Protein AF-A0A9W6SM48-F1 (afdb_monomer)

Structure (mmCIF, N/CA/C/O backbone):
data_AF-A0A9W6SM48-F1
#
_entry.id   AF-A0A9W6SM48-F1
#
loop_
_atom_site.group_PDB
_atom_site.id
_atom_site.type_symbol
_atom_site.label_atom_id
_atom_site.label_alt_id
_atom_site.label_comp_id
_atom_site.label_asym_id
_atom_site.label_entity_id
_atom_site.label_seq_id
_atom_site.pdbx_PDB_ins_code
_atom_site.Cartn_x
_atom_site.Cartn_y
_atom_site.Cartn_z
_atom_site.occupancy
_atom_site.B_iso_or_equiv
_atom_site.auth_seq_id
_atom_site.auth_comp_id
_atom_site.auth_asym_id
_atom_site.auth_atom_id
_atom_site.pdbx_PDB_model_num
ATOM 1 N N . MET A 1 1 ? -19.702 -4.720 21.706 1.00 62.19 1 MET A N 1
ATOM 2 C CA . MET A 1 1 ? -18.421 -4.003 21.541 1.00 62.19 1 MET A CA 1
ATOM 3 C C . MET A 1 1 ? -17.377 -4.919 20.917 1.00 62.19 1 MET A C 1
ATOM 5 O O . MET A 1 1 ? -16.817 -4.522 19.908 1.00 62.19 1 MET A O 1
ATOM 9 N N . ASP A 1 2 ? -17.219 -6.164 21.386 1.00 76.31 2 ASP A N 1
ATOM 10 C CA . ASP A 1 2 ? -16.237 -7.123 20.835 1.00 76.31 2 ASP A CA 1
ATOM 11 C C . ASP A 1 2 ? -16.360 -7.417 19.328 1.00 76.31 2 ASP A C 1
ATOM 13 O O . ASP A 1 2 ? -15.348 -7.531 18.640 1.00 76.31 2 ASP A O 1
ATOM 17 N N . ASP A 1 3 ? -17.578 -7.492 18.782 1.00 81.75 3 ASP A N 1
ATOM 18 C CA . ASP A 1 3 ? -17.764 -7.730 17.342 1.00 81.75 3 ASP A CA 1
ATOM 19 C C . ASP A 1 3 ? -17.323 -6.538 16.481 1.00 81.75 3 ASP A C 1
ATOM 21 O O . ASP A 1 3 ? -16.808 -6.728 15.383 1.00 81.75 3 ASP A O 1
ATOM 25 N N . VAL A 1 4 ? -17.467 -5.308 16.989 1.00 75.88 4 VAL A N 1
ATOM 26 C CA . VAL A 1 4 ? -17.031 -4.092 16.281 1.00 75.88 4 VAL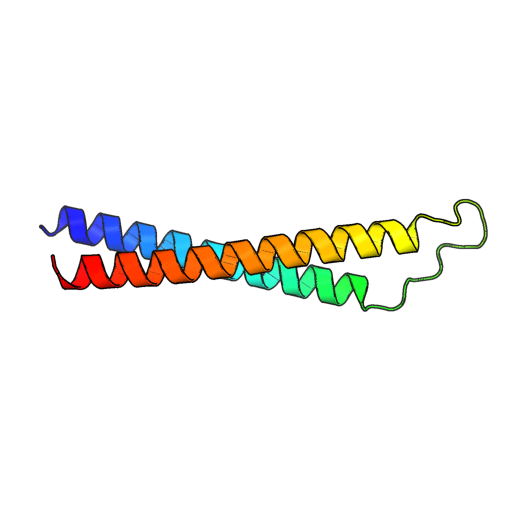 A CA 1
ATOM 27 C C . VAL A 1 4 ? -15.508 -4.017 16.271 1.00 75.88 4 VAL A C 1
ATOM 29 O O . VAL A 1 4 ? -14.923 -3.781 15.219 1.00 75.88 4 VAL A O 1
ATOM 32 N N . ILE A 1 5 ? -14.864 -4.305 17.407 1.00 80.56 5 ILE A N 1
ATOM 33 C CA . ILE A 1 5 ? -13.399 -4.352 17.514 1.00 80.56 5 ILE A CA 1
ATOM 34 C C . ILE A 1 5 ? -12.831 -5.414 16.565 1.00 80.56 5 ILE A C 1
ATOM 36 O O . ILE A 1 5 ? -11.897 -5.128 15.824 1.00 80.56 5 ILE A O 1
ATOM 40 N N . ARG A 1 6 ? -13.435 -6.609 16.502 1.00 82.75 6 ARG A N 1
ATOM 41 C CA . ARG A 1 6 ? -12.988 -7.678 15.594 1.00 82.75 6 ARG A CA 1
ATOM 42 C C . ARG A 1 6 ? -13.103 -7.288 14.116 1.00 82.75 6 ARG A C 1
ATOM 44 O O . ARG A 1 6 ? -12.225 -7.635 13.331 1.00 82.75 6 ARG A O 1
ATOM 51 N N . VAL A 1 7 ? -14.175 -6.595 13.728 1.00 80.62 7 VAL A N 1
ATOM 52 C CA . VAL A 1 7 ? -14.343 -6.100 12.350 1.00 80.62 7 VAL A CA 1
ATOM 53 C C . VAL A 1 7 ? -13.292 -5.039 12.028 1.00 80.62 7 VAL A C 1
ATOM 55 O O . VAL A 1 7 ? -12.670 -5.109 10.972 1.00 80.62 7 VAL A O 1
ATOM 58 N N . VAL A 1 8 ? -13.054 -4.098 12.944 1.00 79.12 8 VAL A N 1
ATOM 59 C CA . VAL A 1 8 ? -12.030 -3.056 12.785 1.00 79.12 8 VAL A CA 1
ATOM 60 C C . VAL A 1 8 ? -10.627 -3.665 12.673 1.00 79.12 8 VAL A C 1
ATOM 62 O O . VAL A 1 8 ? -9.881 -3.287 11.774 1.00 79.12 8 VAL A O 1
ATOM 65 N N . ASP A 1 9 ? -10.299 -4.658 13.502 1.00 82.06 9 ASP A N 1
ATOM 66 C CA . ASP A 1 9 ? -9.024 -5.387 13.443 1.00 82.06 9 ASP A CA 1
ATOM 67 C C . ASP A 1 9 ? -8.823 -6.097 12.094 1.00 82.06 9 ASP A C 1
ATOM 69 O O . ASP A 1 9 ? -7.733 -6.044 11.523 1.00 82.06 9 ASP A O 1
ATOM 73 N N . GLY A 1 10 ? -9.878 -6.715 11.549 1.00 81.31 10 GLY A N 1
ATOM 74 C CA . GLY A 1 10 ? -9.835 -7.345 10.226 1.00 81.31 10 GLY A CA 1
ATOM 75 C C . GLY A 1 10 ? -9.585 -6.339 9.101 1.00 81.31 10 GLY A C 1
ATOM 76 O O . GLY A 1 10 ? -8.720 -6.558 8.257 1.00 81.31 10 GLY A O 1
ATOM 77 N N . VAL A 1 11 ? -10.278 -5.196 9.126 1.00 78.69 11 VAL A N 1
ATOM 78 C CA . VAL A 1 11 ? -10.086 -4.127 8.133 1.00 78.69 11 VAL A CA 1
ATOM 79 C C . VAL A 1 11 ? -8.671 -3.546 8.214 1.00 78.69 11 VAL A C 1
ATOM 81 O O . VAL A 1 11 ? -8.035 -3.360 7.181 1.00 78.69 11 VAL A O 1
ATOM 84 N N . LEU A 1 12 ? -8.141 -3.307 9.418 1.00 81.44 12 LEU A N 1
ATOM 85 C CA . LEU A 1 12 ? -6.761 -2.841 9.606 1.00 81.44 12 LEU A CA 1
ATOM 86 C C . LEU A 1 12 ? -5.739 -3.821 9.013 1.00 81.44 12 LEU A C 1
ATOM 88 O O . LEU A 1 12 ? -4.782 -3.397 8.363 1.00 81.44 12 LEU A O 1
ATOM 92 N N . GLN A 1 13 ? -5.953 -5.124 9.202 1.00 84.19 13 GLN A N 1
ATOM 93 C CA . GLN A 1 13 ? -5.087 -6.160 8.646 1.00 84.19 13 GLN A CA 1
ATOM 94 C C . GLN A 1 13 ? -5.123 -6.177 7.109 1.00 84.19 13 GLN A C 1
ATOM 96 O O . GLN A 1 13 ? -4.063 -6.213 6.477 1.00 84.19 13 GLN A O 1
ATOM 101 N N . ASP A 1 14 ? -6.313 -6.113 6.510 1.00 81.25 14 ASP A N 1
ATOM 102 C CA . ASP A 1 14 ? -6.481 -6.105 5.053 1.00 81.25 14 ASP A CA 1
ATOM 103 C C . ASP A 1 14 ? -5.851 -4.855 4.417 1.00 81.25 14 ASP A C 1
ATOM 105 O O . ASP A 1 14 ? -5.129 -4.952 3.420 1.00 81.25 14 ASP A O 1
ATOM 109 N N . LEU A 1 15 ? -6.063 -3.680 5.022 1.00 76.25 15 LEU A N 1
ATOM 110 C CA . LEU A 1 15 ? -5.479 -2.418 4.557 1.00 76.25 15 LEU A CA 1
ATOM 111 C C . LEU A 1 15 ? -3.951 -2.425 4.675 1.00 76.25 15 LEU A C 1
ATOM 113 O O . LEU A 1 15 ? -3.267 -1.989 3.748 1.00 76.25 15 LEU A O 1
ATOM 117 N N . GLY A 1 16 ? -3.405 -2.955 5.774 1.00 80.56 16 GLY A N 1
ATOM 118 C CA . GLY A 1 16 ? -1.960 -3.102 5.955 1.00 80.56 16 GLY A CA 1
ATOM 119 C C . GLY A 1 16 ? -1.332 -4.016 4.898 1.00 80.56 16 GLY A C 1
ATOM 120 O O . GLY A 1 16 ? -0.314 -3.666 4.299 1.00 80.56 16 GLY A O 1
ATOM 121 N N . GLY A 1 17 ? -1.973 -5.152 4.602 1.00 82.12 17 GLY A N 1
ATOM 122 C CA . GLY A 1 17 ? -1.535 -6.062 3.539 1.00 82.12 17 GLY A CA 1
ATOM 123 C C . GLY A 1 17 ? -1.569 -5.416 2.151 1.00 82.12 17 GLY A C 1
ATOM 124 O O . GLY A 1 17 ? -0.630 -5.578 1.369 1.00 82.12 17 GLY A O 1
ATOM 125 N N . LEU A 1 18 ? -2.612 -4.635 1.856 1.00 79.44 18 LEU A N 1
ATOM 126 C CA . LEU A 1 18 ? -2.735 -3.905 0.595 1.00 79.44 18 LEU A CA 1
ATOM 127 C C . LEU A 1 18 ? -1.656 -2.824 0.448 1.00 79.44 18 LEU A C 1
ATOM 129 O O . LEU A 1 18 ? -1.026 -2.734 -0.605 1.00 79.44 18 LEU A O 1
ATOM 133 N N . ALA A 1 19 ? -1.398 -2.045 1.501 1.00 75.19 19 ALA A N 1
ATOM 134 C CA . ALA A 1 19 ? -0.351 -1.026 1.503 1.00 75.19 19 ALA A CA 1
ATOM 135 C C . ALA A 1 19 ? 1.035 -1.636 1.237 1.00 75.19 19 ALA A C 1
ATOM 137 O O . ALA A 1 19 ? 1.805 -1.098 0.441 1.00 75.19 19 ALA A O 1
ATOM 138 N N . GLN A 1 20 ? 1.327 -2.794 1.837 1.00 83.44 20 GLN A N 1
ATOM 139 C CA . GLN A 1 20 ? 2.583 -3.510 1.620 1.00 83.44 20 GLN A CA 1
ATOM 140 C C . GLN A 1 20 ? 2.710 -4.042 0.183 1.00 83.44 20 GLN A C 1
ATOM 142 O O . GLN A 1 20 ? 3.758 -3.868 -0.440 1.00 83.44 20 GLN A O 1
ATOM 147 N N . LEU A 1 21 ? 1.648 -4.643 -0.369 1.00 82.00 21 LEU A N 1
ATOM 148 C CA . LEU A 1 21 ? 1.631 -5.124 -1.756 1.00 82.00 21 LEU A CA 1
ATOM 149 C C . LEU A 1 21 ? 1.848 -3.969 -2.743 1.00 82.00 21 LEU A C 1
ATOM 151 O O . LEU A 1 21 ? 2.660 -4.077 -3.660 1.00 82.00 21 LEU A O 1
ATOM 155 N N . CYS A 1 22 ? 1.146 -2.852 -2.543 1.00 76.88 22 CYS A N 1
ATOM 156 C CA . CYS A 1 22 ? 1.306 -1.656 -3.361 1.00 76.88 22 CYS A CA 1
ATOM 157 C C . CYS A 1 22 ? 2.726 -1.084 -3.245 1.00 76.88 22 CYS A C 1
ATOM 159 O O . CYS A 1 22 ? 3.334 -0.786 -4.266 1.00 76.88 22 CYS A O 1
ATOM 161 N N . GLY A 1 23 ? 3.298 -0.994 -2.042 1.00 77.88 23 GLY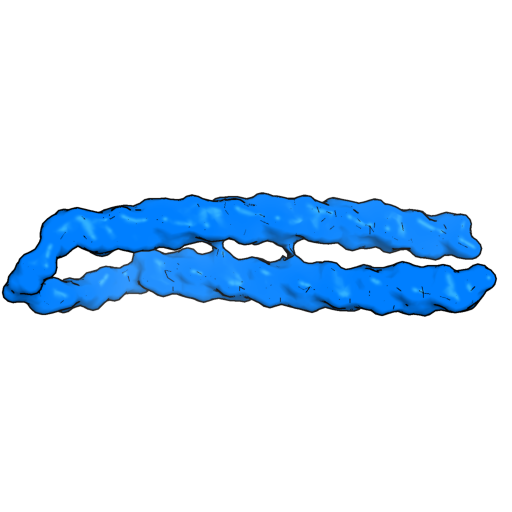 A N 1
ATOM 162 C CA . GLY A 1 23 ? 4.690 -0.567 -1.865 1.00 77.88 23 GLY A CA 1
ATOM 163 C C . GLY A 1 23 ? 5.670 -1.431 -2.664 1.00 77.88 23 GLY A C 1
ATOM 164 O O . GLY A 1 23 ? 6.487 -0.906 -3.417 1.00 77.88 23 GLY A O 1
ATOM 165 N N . GLN A 1 24 ? 5.518 -2.753 -2.588 1.00 83.75 24 GLN A N 1
ATOM 166 C CA . GLN A 1 24 ? 6.390 -3.692 -3.291 1.00 83.75 24 GLN A CA 1
ATOM 167 C C . GLN A 1 24 ? 6.250 -3.606 -4.818 1.00 83.75 24 GLN A C 1
ATOM 169 O O . GLN A 1 24 ? 7.250 -3.622 -5.531 1.00 83.75 24 GLN A O 1
ATOM 174 N N . VAL A 1 25 ? 5.027 -3.444 -5.334 1.00 76.81 25 VAL A N 1
ATOM 175 C CA . VAL A 1 25 ? 4.800 -3.240 -6.774 1.00 76.81 25 VAL A CA 1
ATOM 176 C C . VAL A 1 25 ? 5.429 -1.931 -7.258 1.00 76.81 25 VAL A C 1
ATOM 178 O O . VAL A 1 25 ? 6.003 -1.919 -8.343 1.00 76.81 25 VAL A O 1
ATOM 181 N N . ALA A 1 26 ? 5.360 -0.846 -6.477 1.00 75.31 26 ALA A N 1
ATOM 182 C CA . ALA A 1 26 ? 6.027 0.414 -6.818 1.00 75.31 26 ALA A CA 1
ATOM 183 C C . ALA A 1 26 ? 7.551 0.247 -6.895 1.00 75.31 26 ALA A C 1
ATOM 185 O O . ALA A 1 26 ? 8.161 0.713 -7.854 1.00 75.31 26 ALA A O 1
ATOM 186 N N . GLU A 1 27 ? 8.159 -0.428 -5.916 1.00 80.44 27 GLU A N 1
ATOM 187 C CA . GLU A 1 27 ? 9.604 -0.688 -5.895 1.00 80.44 27 GLU A CA 1
ATOM 188 C C . GLU A 1 27 ? 10.050 -1.563 -7.075 1.00 80.44 27 GLU A C 1
ATOM 190 O O . GLU A 1 27 ? 11.031 -1.241 -7.748 1.00 80.44 27 GLU A O 1
ATOM 195 N N . ASP A 1 28 ? 9.303 -2.627 -7.382 1.00 79.69 28 ASP A N 1
ATOM 196 C CA . ASP A 1 28 ? 9.579 -3.499 -8.527 1.00 79.69 28 ASP A CA 1
ATOM 197 C C . ASP A 1 28 ? 9.456 -2.743 -9.857 1.00 79.69 28 ASP A C 1
ATOM 199 O O . ASP A 1 28 ? 10.266 -2.941 -10.769 1.00 79.69 28 ASP A O 1
ATOM 203 N N . LEU A 1 29 ? 8.457 -1.863 -9.991 1.00 73.31 29 LEU A N 1
ATOM 204 C CA . LEU A 1 29 ? 8.289 -1.038 -11.185 1.00 73.31 29 LEU A CA 1
ATOM 205 C C . LEU A 1 29 ? 9.466 -0.067 -11.340 1.00 73.31 29 LEU A C 1
ATOM 207 O O . LEU A 1 29 ? 10.059 0.004 -12.416 1.00 73.31 29 LEU A O 1
ATOM 211 N N . GLU A 1 30 ? 9.854 0.611 -10.259 1.00 74.19 30 GLU A N 1
ATOM 212 C CA . GLU A 1 30 ? 10.985 1.542 -10.220 1.00 74.19 30 GLU A CA 1
ATOM 213 C C . GLU A 1 30 ? 12.304 0.832 -10.577 1.00 74.19 30 GLU A C 1
ATOM 215 O O . GLU A 1 30 ? 13.066 1.311 -11.420 1.00 74.19 30 GLU A O 1
ATOM 220 N N . ALA A 1 31 ? 12.537 -0.370 -10.042 1.00 75.38 31 ALA A N 1
ATOM 221 C CA . ALA A 1 31 ? 13.707 -1.186 -10.360 1.00 75.38 31 ALA A CA 1
ATOM 222 C C . ALA A 1 31 ? 13.731 -1.646 -11.829 1.00 75.38 31 ALA A C 1
ATOM 224 O O . ALA A 1 31 ? 14.787 -1.637 -12.468 1.00 75.38 31 ALA A O 1
ATOM 225 N N . ARG A 1 32 ? 12.577 -2.021 -12.398 1.00 70.69 32 ARG A N 1
ATOM 226 C CA . ARG A 1 32 ? 12.467 -2.422 -13.814 1.00 70.69 32 ARG A CA 1
ATOM 227 C C . ARG A 1 32 ? 12.660 -1.252 -14.774 1.00 70.69 32 ARG A C 1
ATOM 229 O O . ARG A 1 32 ? 13.206 -1.459 -15.855 1.00 70.69 32 ARG A O 1
ATOM 236 N N . VAL A 1 33 ? 12.248 -0.048 -14.384 1.00 68.50 33 VAL A N 1
ATOM 237 C CA . VAL A 1 33 ? 12.464 1.191 -15.148 1.00 68.50 33 VAL A CA 1
ATOM 238 C C . VAL A 1 33 ? 13.913 1.683 -15.044 1.00 68.50 33 VAL A C 1
ATOM 240 O O . VAL A 1 33 ? 14.442 2.249 -16.003 1.00 68.50 33 VAL A O 1
ATOM 243 N N . ALA A 1 34 ? 14.562 1.483 -13.894 1.00 66.12 34 ALA A N 1
ATOM 244 C CA . ALA A 1 34 ? 15.949 1.884 -13.649 1.00 66.12 34 ALA A CA 1
ATOM 245 C C . ALA A 1 34 ? 16.989 0.894 -14.205 1.00 66.12 34 ALA A C 1
ATOM 247 O O . ALA A 1 34 ? 18.141 1.277 -14.427 1.00 66.12 34 ALA A O 1
ATOM 248 N N . GLY A 1 35 ? 16.607 -0.367 -14.429 1.00 61.25 35 GLY A N 1
ATOM 249 C CA . GLY A 1 35 ? 17.456 -1.365 -15.073 1.00 61.25 35 GLY A CA 1
ATOM 250 C C . GLY A 1 35 ? 17.886 -0.927 -16.481 1.00 61.25 35 GLY A C 1
ATOM 251 O O . GLY A 1 35 ? 17.179 -0.152 -17.129 1.00 61.25 35 GLY A O 1
ATOM 252 N N . PRO A 1 36 ? 19.044 -1.395 -16.988 1.00 51.25 36 PRO A N 1
ATOM 253 C CA . PRO A 1 36 ? 19.449 -1.089 -18.351 1.00 51.25 36 PRO A CA 1
ATOM 254 C C . PRO A 1 36 ? 18.329 -1.538 -19.286 1.00 51.25 36 PRO A C 1
ATOM 256 O O . PRO A 1 36 ? 17.977 -2.718 -19.304 1.00 51.25 36 PRO A O 1
ATOM 259 N N . VAL A 1 37 ? 17.762 -0.588 -20.037 1.00 56.44 37 VAL A N 1
ATOM 260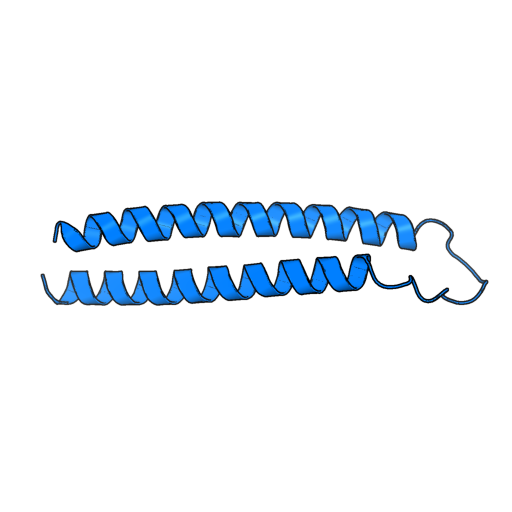 C CA . VAL A 1 37 ? 16.862 -0.881 -21.152 1.00 56.44 37 VAL A CA 1
ATOM 261 C C . VAL A 1 37 ? 17.662 -1.795 -22.064 1.00 56.44 37 VAL A C 1
ATOM 263 O O . VAL A 1 37 ? 18.556 -1.334 -22.772 1.00 56.44 37 VAL A O 1
ATOM 266 N N . ALA A 1 38 ? 17.422 -3.104 -21.965 1.00 52.12 38 ALA A N 1
ATOM 267 C CA . ALA A 1 38 ? 17.996 -4.066 -22.879 1.00 52.12 38 ALA A CA 1
ATOM 268 C C . ALA A 1 38 ? 17.595 -3.567 -24.260 1.00 52.12 38 ALA A C 1
ATOM 270 O O . ALA A 1 38 ? 16.406 -3.471 -24.560 1.00 52.12 38 ALA A O 1
ATOM 271 N N . THR A 1 39 ? 18.586 -3.129 -25.027 1.00 47.62 39 THR A N 1
ATOM 272 C CA . THR A 1 39 ? 18.446 -2.623 -26.381 1.00 47.62 39 THR A CA 1
ATOM 273 C C . THR A 1 39 ? 17.686 -3.679 -27.169 1.00 47.62 39 THR A C 1
ATOM 275 O O . THR A 1 39 ? 18.248 -4.690 -27.587 1.00 47.62 39 THR A O 1
ATOM 278 N N . ILE A 1 40 ? 16.372 -3.489 -27.303 1.00 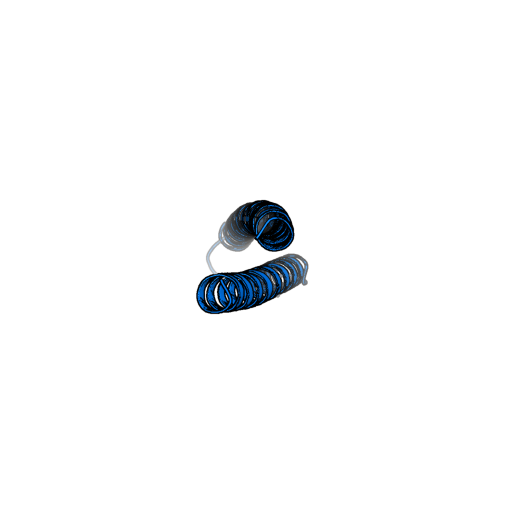50.47 40 ILE A N 1
ATOM 279 C CA . ILE A 1 40 ? 15.558 -4.268 -28.223 1.00 50.47 40 ILE A CA 1
ATOM 280 C C . ILE A 1 40 ? 16.145 -3.943 -29.592 1.00 50.47 40 ILE A C 1
ATOM 282 O O . ILE A 1 40 ? 16.297 -2.768 -29.931 1.00 50.47 40 ILE A O 1
ATOM 286 N N . GLY A 1 41 ? 16.600 -4.991 -30.279 1.00 45.06 41 GLY A N 1
ATOM 287 C CA . GLY A 1 41 ? 17.435 -4.907 -31.469 1.00 45.06 41 GLY A CA 1
ATOM 288 C C . GLY A 1 41 ? 16.959 -3.853 -32.463 1.00 45.06 41 GLY A C 1
ATOM 289 O O . GLY A 1 41 ? 15.762 -3.653 -32.654 1.00 45.06 41 GLY A O 1
ATOM 290 N N . GLU A 1 42 ? 17.935 -3.183 -33.072 1.00 52.12 42 GLU A N 1
ATOM 291 C CA . GLU A 1 42 ? 17.770 -2.2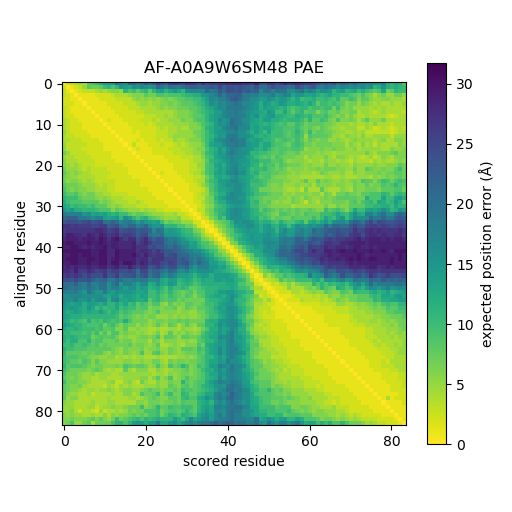07 -34.144 1.00 52.12 42 GLU A CA 1
ATOM 292 C C . GLU A 1 42 ? 16.719 -2.673 -35.161 1.00 52.12 42 GLU A C 1
ATOM 294 O O . GLU A 1 42 ? 16.960 -3.558 -35.980 1.00 52.12 42 GLU A O 1
ATOM 299 N N . GLY A 1 43 ? 15.524 -2.090 -35.091 1.00 54.06 43 GLY A N 1
ATOM 300 C CA . GLY A 1 43 ? 14.445 -2.439 -36.001 1.00 54.06 43 GLY A CA 1
ATOM 301 C C . GLY A 1 43 ? 13.074 -2.096 -35.446 1.00 54.06 43 GLY A C 1
ATOM 302 O O . GLY A 1 43 ? 12.356 -2.972 -34.988 1.00 54.06 43 GLY A O 1
ATOM 303 N N . SER A 1 44 ? 12.680 -0.829 -35.595 1.00 52.00 44 SER A N 1
ATOM 304 C CA . SER A 1 44 ? 11.279 -0.379 -35.560 1.00 52.00 44 SER A CA 1
ATOM 305 C C . SER A 1 44 ? 10.622 -0.163 -34.182 1.00 52.00 44 SER A C 1
ATOM 307 O O . SER A 1 44 ? 9.785 -0.949 -33.762 1.00 52.00 44 SER A O 1
ATOM 309 N N . SER A 1 45 ? 10.930 0.971 -33.533 1.00 48.25 45 SER A N 1
ATOM 310 C CA . SER A 1 45 ? 9.960 1.982 -33.032 1.00 48.25 45 SER A CA 1
ATOM 311 C C . SER A 1 45 ? 10.673 2.929 -32.052 1.00 48.25 45 SER A C 1
ATOM 313 O O . SER A 1 45 ? 11.006 2.526 -30.938 1.00 48.25 45 SER A O 1
ATOM 315 N N . SER A 1 46 ? 10.952 4.174 -32.447 1.00 54.94 46 SER A N 1
ATOM 316 C CA . SER A 1 46 ? 11.860 5.057 -31.695 1.00 54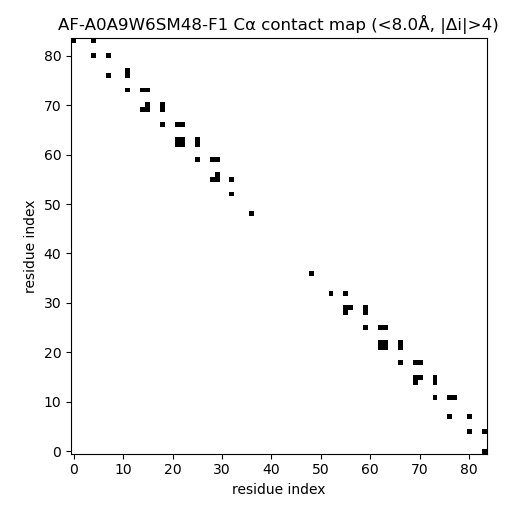.94 46 SER A CA 1
ATOM 317 C C . SER A 1 46 ? 11.251 5.816 -30.508 1.00 54.94 46 SER A C 1
ATOM 319 O O . SER A 1 46 ? 11.964 6.621 -29.925 1.00 54.94 46 SER A O 1
ATOM 321 N N . ASP A 1 47 ? 10.005 5.556 -30.099 1.00 56.03 47 ASP A N 1
ATOM 322 C CA . ASP A 1 47 ? 9.359 6.289 -28.984 1.00 56.03 47 ASP A CA 1
ATOM 323 C C . ASP A 1 47 ? 8.916 5.397 -27.807 1.00 56.03 47 ASP A C 1
ATOM 325 O O . ASP A 1 47 ? 8.588 5.882 -26.724 1.00 56.03 47 ASP A O 1
ATOM 329 N N . VAL A 1 48 ? 8.958 4.073 -27.976 1.00 56.94 48 VAL A N 1
ATOM 330 C CA . VAL A 1 48 ? 8.396 3.117 -27.007 1.00 56.94 48 VAL A CA 1
ATOM 331 C C . VAL A 1 48 ? 9.158 3.074 -25.672 1.00 56.94 48 VAL A C 1
ATOM 333 O O . VAL A 1 48 ? 8.502 3.078 -24.632 1.00 56.94 48 VAL A O 1
ATOM 336 N N . PRO A 1 49 ? 10.507 3.100 -25.618 1.00 63.38 49 PRO A N 1
ATOM 337 C CA . PRO A 1 49 ? 11.213 3.034 -24.334 1.00 63.38 49 PRO A CA 1
ATOM 338 C C . PRO A 1 49 ? 10.962 4.250 -23.427 1.00 63.38 49 PRO A C 1
ATOM 340 O O . PRO A 1 49 ? 10.875 4.104 -22.210 1.00 63.38 49 PRO A O 1
ATOM 343 N N . GLY A 1 50 ? 10.833 5.447 -24.012 1.00 62.84 50 GLY A N 1
ATOM 344 C CA . GLY A 1 50 ? 10.581 6.687 -23.271 1.00 62.84 50 GLY A CA 1
ATOM 345 C C . GLY A 1 50 ? 9.142 6.788 -22.765 1.00 62.84 50 GLY A C 1
ATOM 346 O O . GLY A 1 50 ? 8.924 7.173 -21.617 1.00 62.84 50 GLY A O 1
ATOM 347 N N . GLN A 1 51 ? 8.171 6.380 -23.586 1.00 65.94 51 GLN A N 1
ATOM 348 C CA . GLN A 1 51 ? 6.761 6.360 -23.200 1.00 65.94 51 GLN A CA 1
ATOM 349 C C . GLN A 1 51 ? 6.484 5.321 -22.103 1.00 65.94 51 GLN A C 1
ATOM 351 O O . GLN A 1 51 ? 5.849 5.650 -21.105 1.00 65.94 51 GLN A O 1
ATOM 356 N N . VAL A 1 52 ? 7.046 4.111 -22.219 1.00 67.88 52 VAL A N 1
ATOM 357 C CA . VAL A 1 52 ? 6.921 3.056 -21.194 1.00 67.88 52 VAL A CA 1
ATOM 358 C C . VAL A 1 52 ? 7.518 3.501 -19.857 1.00 67.88 52 VAL A C 1
ATOM 360 O O . VAL A 1 52 ? 6.932 3.248 -18.807 1.00 67.88 52 VAL A O 1
ATOM 363 N N . LYS A 1 53 ? 8.656 4.207 -19.880 1.00 69.88 53 LYS A N 1
ATOM 364 C CA . LYS A 1 53 ? 9.249 4.794 -18.674 1.00 69.88 53 LYS A CA 1
ATOM 365 C C . LYS A 1 53 ? 8.348 5.865 -18.053 1.00 69.88 53 LYS A C 1
ATOM 367 O O . LYS A 1 53 ? 8.094 5.815 -16.857 1.00 69.88 53 LYS A O 1
ATOM 372 N N . SER A 1 54 ? 7.826 6.791 -18.858 1.00 73.44 54 SER A N 1
ATOM 373 C CA . SER A 1 54 ? 6.946 7.859 -18.369 1.00 73.44 54 SER A CA 1
ATOM 374 C C . SER A 1 54 ? 5.633 7.326 -17.785 1.00 73.44 54 SER A C 1
ATOM 376 O O . SER A 1 54 ? 5.151 7.859 -16.788 1.00 73.44 54 SER A O 1
ATOM 378 N N . GLU A 1 55 ? 5.041 6.298 -18.396 1.00 73.38 55 GLU A N 1
ATOM 379 C CA . GLU A 1 55 ? 3.824 5.652 -17.891 1.00 73.38 55 GLU A CA 1
ATOM 380 C C . GLU A 1 55 ? 4.104 4.898 -16.586 1.00 73.38 55 GLU A C 1
ATOM 382 O O . GLU A 1 55 ? 3.332 5.004 -15.635 1.00 73.38 55 GLU A O 1
ATOM 387 N N . ALA A 1 56 ? 5.239 4.202 -16.492 1.00 69.31 56 ALA A N 1
ATOM 388 C CA . ALA A 1 56 ? 5.644 3.530 -15.264 1.00 69.31 56 ALA A CA 1
ATOM 389 C C . ALA A 1 56 ? 5.944 4.518 -14.118 1.00 69.31 56 ALA A C 1
ATOM 391 O O . ALA A 1 56 ? 5.537 4.277 -12.982 1.00 69.31 56 ALA A O 1
ATOM 392 N N . ASP A 1 57 ? 6.579 5.657 -14.397 1.00 75.75 57 ASP A N 1
ATOM 393 C CA . ASP A 1 57 ? 6.817 6.709 -13.398 1.00 75.75 57 ASP A CA 1
ATOM 394 C C . ASP A 1 57 ? 5.492 7.317 -12.888 1.00 75.75 57 ASP A C 1
ATOM 396 O O . ASP A 1 57 ? 5.329 7.554 -11.685 1.00 75.75 57 ASP A O 1
ATOM 400 N N . ALA A 1 58 ? 4.510 7.516 -13.778 1.00 76.50 58 ALA A N 1
ATOM 401 C CA . ALA A 1 58 ? 3.173 7.989 -13.413 1.00 76.50 58 ALA A CA 1
ATOM 402 C C . ALA A 1 58 ? 2.431 6.973 -12.529 1.00 76.50 58 ALA A C 1
ATOM 404 O O . ALA A 1 58 ? 1.969 7.329 -11.444 1.00 76.50 58 ALA A O 1
ATOM 405 N N . VAL A 1 59 ? 2.404 5.698 -12.934 1.00 74.50 59 VAL A N 1
ATOM 406 C CA . VAL A 1 59 ? 1.792 4.612 -12.152 1.00 74.50 59 VAL A CA 1
ATOM 407 C C . VAL A 1 59 ? 2.465 4.477 -10.786 1.00 74.50 59 VAL A C 1
ATOM 409 O O . VAL A 1 59 ? 1.777 4.367 -9.778 1.00 74.50 59 VAL A O 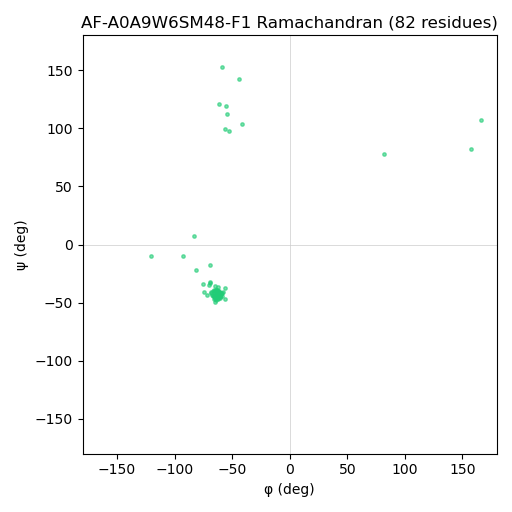1
ATOM 412 N N . THR A 1 60 ? 3.797 4.552 -10.717 1.00 76.38 60 THR A N 1
ATOM 413 C CA . THR A 1 60 ? 4.548 4.505 -9.449 1.00 76.38 60 THR A CA 1
ATOM 414 C C . THR A 1 60 ? 4.164 5.662 -8.528 1.00 76.38 60 THR A C 1
ATOM 416 O O . THR A 1 60 ? 3.998 5.473 -7.323 1.00 76.38 60 THR A O 1
ATOM 419 N N . THR A 1 61 ? 3.998 6.863 -9.083 1.00 81.31 61 THR A N 1
ATOM 420 C CA . THR A 1 61 ? 3.595 8.059 -8.331 1.00 81.31 61 THR A CA 1
ATOM 421 C C . THR A 1 61 ? 2.180 7.916 -7.775 1.00 81.31 61 THR A C 1
ATOM 423 O O . THR A 1 61 ? 1.957 8.168 -6.590 1.00 81.31 61 THR A O 1
ATOM 426 N N . GLU A 1 62 ? 1.235 7.462 -8.600 1.00 80.62 62 GLU A N 1
ATOM 427 C CA . GLU A 1 62 ? -0.141 7.187 -8.175 1.00 80.62 62 GLU A CA 1
ATOM 428 C C . GLU A 1 62 ? -0.187 6.111 -7.084 1.00 80.62 62 GLU A C 1
ATOM 430 O O . GLU A 1 62 ? -0.873 6.281 -6.076 1.00 80.62 62 GLU A O 1
ATOM 435 N N . LEU A 1 63 ? 0.607 5.044 -7.228 1.00 74.69 63 LEU A N 1
ATOM 436 C CA . LEU A 1 63 ? 0.686 3.957 -6.255 1.00 74.69 63 LEU A CA 1
ATOM 437 C C . LEU A 1 63 ? 1.256 4.435 -4.912 1.00 74.69 63 LEU A C 1
ATOM 439 O O . LEU A 1 63 ? 0.699 4.118 -3.864 1.00 74.69 63 LEU A O 1
ATOM 443 N N . LYS A 1 64 ? 2.320 5.250 -4.927 1.00 78.38 64 LYS A N 1
ATOM 444 C CA . LYS A 1 64 ? 2.893 5.867 -3.715 1.00 78.38 64 LYS A CA 1
ATOM 445 C C . LYS A 1 64 ? 1.879 6.786 -3.022 1.00 78.38 64 LYS A C 1
ATOM 447 O O . LYS A 1 64 ? 1.762 6.755 -1.798 1.00 78.38 64 LYS A O 1
ATOM 452 N N . GLY A 1 65 ? 1.110 7.559 -3.791 1.00 79.31 65 GLY A N 1
ATOM 453 C CA . GLY A 1 65 ? 0.021 8.389 -3.266 1.00 79.31 65 GLY A CA 1
ATOM 454 C C . GLY A 1 65 ? -1.100 7.562 -2.629 1.00 79.31 65 GLY A C 1
ATOM 455 O O . GLY A 1 65 ? -1.553 7.883 -1.531 1.00 79.31 65 GLY A O 1
ATOM 456 N N . ALA A 1 66 ? -1.501 6.463 -3.272 1.00 76.06 66 ALA A N 1
ATOM 457 C CA . ALA A 1 66 ? -2.498 5.541 -2.737 1.00 76.06 66 ALA A CA 1
ATOM 458 C C . ALA A 1 66 ? -2.025 4.882 -1.432 1.00 76.06 66 ALA A C 1
ATOM 460 O O . ALA A 1 66 ? -2.786 4.847 -0.469 1.00 76.06 66 ALA A O 1
ATOM 461 N N . VAL A 1 67 ? -0.764 4.432 -1.364 1.00 78.88 67 VAL A N 1
ATOM 462 C CA . VAL A 1 67 ? -0.160 3.888 -0.133 1.00 78.88 67 VAL A CA 1
ATOM 463 C C . VAL A 1 67 ? -0.176 4.923 0.988 1.00 78.88 67 VAL A C 1
ATOM 465 O O . VAL A 1 67 ? -0.558 4.594 2.104 1.00 78.88 67 VAL A O 1
ATOM 468 N N . ALA A 1 68 ? 0.175 6.180 0.705 1.00 79.06 68 ALA A N 1
ATOM 469 C CA . ALA A 1 68 ? 0.142 7.239 1.711 1.00 79.06 68 ALA A CA 1
ATOM 470 C C . ALA A 1 68 ? -1.279 7.485 2.253 1.00 79.06 68 ALA A C 1
ATOM 472 O O . ALA A 1 68 ? -1.462 7.5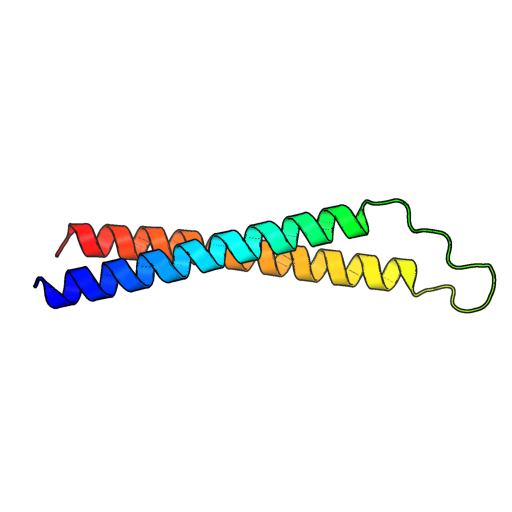91 3.463 1.00 79.06 68 ALA A O 1
ATOM 473 N N . ALA A 1 69 ? -2.290 7.524 1.379 1.00 78.75 69 ALA A N 1
ATOM 474 C CA . ALA A 1 69 ? -3.687 7.668 1.792 1.00 78.75 69 ALA A CA 1
ATOM 475 C C . ALA A 1 69 ? -4.180 6.461 2.612 1.00 78.75 69 ALA A C 1
ATOM 477 O O . ALA A 1 69 ? -4.879 6.632 3.609 1.00 78.75 69 ALA A O 1
ATOM 478 N N . LEU A 1 70 ? -3.776 5.248 2.220 1.00 76.81 70 LEU A N 1
ATOM 479 C CA . LEU A 1 70 ? -4.039 4.010 2.955 1.00 76.81 70 LEU A CA 1
ATOM 480 C C . LEU A 1 70 ? -3.421 4.038 4.357 1.00 76.81 70 LEU A C 1
ATOM 482 O O . LEU A 1 70 ? -4.106 3.698 5.317 1.00 76.81 70 LEU A O 1
ATOM 486 N N . SER A 1 71 ? -2.172 4.487 4.495 1.00 80.31 71 SER A N 1
ATOM 487 C CA . SER A 1 71 ? -1.508 4.620 5.797 1.00 80.31 71 SER A CA 1
ATOM 488 C C . SER A 1 71 ? -2.244 5.586 6.728 1.00 80.31 71 SER A C 1
ATOM 490 O O . SER A 1 71 ? -2.454 5.258 7.891 1.00 80.31 71 SER A O 1
ATOM 492 N N . VAL A 1 72 ? -2.707 6.732 6.217 1.00 87.62 72 VAL A N 1
ATOM 493 C CA . VAL A 1 72 ? -3.511 7.684 7.006 1.00 87.62 72 VAL A CA 1
ATOM 494 C C . VAL A 1 72 ? -4.836 7.054 7.444 1.00 87.62 72 VAL A C 1
ATOM 496 O O . VAL A 1 72 ? -5.205 7.149 8.610 1.00 87.62 72 VAL A O 1
ATOM 499 N N . ALA A 1 73 ? -5.530 6.351 6.545 1.00 78.50 73 ALA A N 1
ATOM 500 C CA . ALA A 1 73 ? -6.776 5.664 6.887 1.00 78.50 73 ALA A CA 1
ATOM 501 C C . ALA A 1 73 ? -6.571 4.568 7.951 1.00 78.50 73 ALA A C 1
ATOM 503 O O . ALA A 1 73 ? -7.422 4.385 8.821 1.00 78.50 73 ALA A O 1
ATOM 504 N N . ILE A 1 74 ? -5.439 3.856 7.907 1.00 81.19 74 ILE A N 1
ATOM 505 C CA . ILE A 1 74 ? -5.044 2.878 8.930 1.00 81.19 74 ILE A CA 1
ATOM 506 C C . ILE A 1 74 ? -4.826 3.567 10.283 1.00 81.19 74 ILE A C 1
ATOM 508 O O . ILE A 1 74 ? -5.321 3.076 11.296 1.00 81.19 74 ILE A O 1
ATOM 512 N N . GLU A 1 75 ? -4.128 4.705 10.315 1.00 88.50 75 GLU A N 1
ATOM 513 C CA . GLU A 1 75 ? -3.905 5.478 11.544 1.00 88.50 75 GLU A CA 1
ATOM 514 C C . GLU A 1 75 ? -5.221 5.987 12.150 1.00 88.50 75 GLU A C 1
ATOM 516 O O . GLU A 1 75 ? -5.460 5.807 13.345 1.00 88.50 75 GLU A O 1
ATOM 521 N N . GLU A 1 76 ? -6.108 6.562 11.334 1.00 88.38 76 GLU A N 1
ATOM 522 C CA . GLU A 1 76 ? -7.419 7.053 11.778 1.00 88.38 76 GLU A CA 1
ATOM 523 C C . GLU A 1 76 ? -8.301 5.923 12.324 1.00 88.38 76 GLU A C 1
ATOM 525 O O . GLU A 1 76 ? -8.935 6.061 13.375 1.00 88.38 76 GLU A O 1
ATOM 530 N N . LEU A 1 77 ? -8.323 4.779 11.636 1.00 84.88 77 LEU A N 1
ATOM 531 C CA . LEU A 1 77 ? -9.102 3.618 12.050 1.00 84.88 77 LEU A CA 1
ATOM 532 C C . LEU A 1 77 ? -8.521 2.965 13.318 1.00 84.88 77 LEU A C 1
ATOM 534 O O . LEU A 1 77 ? -9.276 2.514 14.182 1.00 84.88 77 LEU A O 1
ATOM 538 N N . GLY A 1 78 ? -7.194 2.971 13.471 1.00 83.62 78 GLY A N 1
ATOM 539 C CA . GLY A 1 78 ? -6.506 2.564 14.696 1.00 83.62 78 GLY A CA 1
ATOM 540 C C . GLY A 1 78 ? -6.850 3.468 15.882 1.00 83.62 78 GLY A C 1
ATOM 541 O O . GLY A 1 78 ? -7.180 2.969 16.955 1.00 83.62 78 GLY A O 1
ATOM 542 N N . ALA A 1 79 ? -6.877 4.787 15.683 1.00 87.06 79 ALA A N 1
ATOM 543 C CA . ALA A 1 79 ? -7.296 5.733 16.717 1.00 87.06 79 ALA A CA 1
ATOM 544 C C . ALA A 1 79 ? -8.769 5.536 17.115 1.00 87.06 79 ALA A C 1
ATOM 546 O O . ALA A 1 79 ? -9.103 5.571 18.298 1.00 87.06 79 ALA A O 1
ATOM 547 N N . TYR A 1 80 ? -9.653 5.271 16.147 1.00 85.00 80 TYR A N 1
ATOM 548 C CA . TYR A 1 80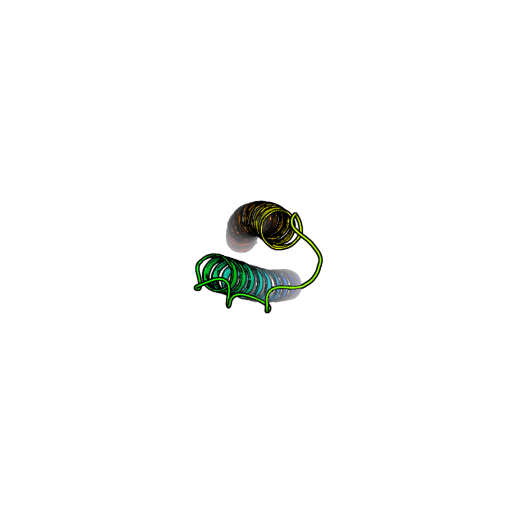 ? -11.054 4.943 16.424 1.00 85.00 80 TYR A CA 1
ATOM 549 C C . TYR A 1 80 ? -11.191 3.661 17.257 1.00 85.00 80 TYR A C 1
ATOM 551 O O . TYR A 1 80 ? -11.971 3.628 18.208 1.00 85.00 80 TYR A O 1
ATOM 559 N N . ARG A 1 81 ? -10.402 2.625 16.946 1.00 85.50 81 ARG A N 1
ATOM 560 C CA . ARG A 1 81 ? -10.354 1.373 17.714 1.00 85.50 81 ARG A CA 1
ATOM 561 C C . ARG A 1 81 ? -9.991 1.602 19.182 1.00 85.50 81 ARG A C 1
ATOM 563 O O . ARG A 1 81 ? -10.565 0.950 20.041 1.00 85.50 81 ARG A O 1
ATOM 570 N N . GLU A 1 82 ? -9.049 2.496 19.477 1.00 85.88 82 GLU A N 1
ATOM 571 C CA . GLU A 1 82 ? -8.636 2.803 20.857 1.00 85.88 82 GLU A CA 1
ATOM 572 C C . GLU A 1 82 ? -9.715 3.536 21.674 1.00 85.88 82 GLU A C 1
ATOM 574 O O . GLU A 1 82 ? -9.644 3.557 22.902 1.00 85.88 82 GLU A O 1
ATOM 579 N N . MET A 1 83 ? -10.712 4.130 21.009 1.00 86.25 83 MET A N 1
ATOM 580 C CA . MET A 1 83 ? -11.838 4.829 21.641 1.00 86.25 83 MET A CA 1
ATOM 581 C C . MET A 1 83 ? -13.072 3.938 21.871 1.00 86.25 83 MET A C 1
ATOM 583 O O . MET A 1 83 ? -14.018 4.391 22.523 1.00 86.25 83 MET A O 1
ATOM 587 N N . LEU A 1 84 ? -13.089 2.722 21.310 1.00 81.25 84 LEU A N 1
ATOM 588 C CA . LEU A 1 84 ? -14.153 1.719 21.472 1.00 81.25 84 LEU A CA 1
ATOM 589 C C . LEU A 1 84 ? -13.955 0.876 22.735 1.00 81.25 84 LEU A C 1
ATOM 591 O O . LEU A 1 84 ? -14.994 0.547 23.352 1.00 81.25 84 LEU A O 1
#

Sequence (84 aa):
MDDVIRVVDGVLQDLGGLAQLCGQVAEDLEARVAGPVATIGEGSSSDVPGQVKSEADAVTTELKGAVAALSVAIEELGAYREML

Radius of gyration: 19.38 Å; Cα contacts (8 Å, |Δi|>4): 33; chains: 1; bounding box: 38×16×58 Å

Mean predicted aligned error: 9.82 Å

Organism: NCBI:txid1785913

Nearest PDB structures (foldseek):
  6wa9-assembly1_N  TM=5.818E-01  e=1.859E+00  Chlamydia pneumoniae
  6wa9-assembly1_L  TM=5.933E-01  e=2.377E+00  Chlamydia pneumoniae
  4ayw-assembly1_A-2  TM=5.149E-01  e=5.609E+00  Homo sapiens

Secondary structure (DSSP, 8-state):
-HHHHHHHHHHHHHHHHHHHHHHHHHHHHHHHHHS------SSS-TTHHHHHHHHHHHHHHHHHHHHHHHHHHHHHHHHHHHT-

pLDDT: mean 73.83, std 11.03, range [45.06, 88.5]

Foldseek 3Di:
DVVVLVVLVVVLVVLVVLLVVLVVVLVVLVCVLPPPPPPPDDDDDPCVNVVSSVVSVVSSVVSVVVSVVSVVVSVVSVVVSVVD

Solvent-accessible surface area (backbone atoms only — not comparable to full-atom values): 4832 Å² total; per-residue (Å²): 108,70,70,59,53,54,51,52,54,50,52,47,50,54,53,52,52,50,36,51,53,42,52,51,53,32,52,51,51,51,52,64,64,69,41,81,77,74,78,73,66,96,74,89,72,98,58,55,73,62,51,54,43,54,53,51,52,50,52,34,51,53,41,54,52,50,34,52,54,48,51,51,52,45,52,55,52,51,55,52,58,76,74,107